Protein AF-A0A7S3M2Q2-F1 (afdb_monomer_lite)

Secondary structure (DSSP, 8-state):
-HHHHHHHHHHHHTT-S-HHHHHHHHHHHHHHHHHHHHHHIIIIIHHHHHHHTT-SSHHHHHHHHHHHHHHHHHH-HHHHHHHHHHHHHHHHT-SSHHHHHHHHHHHHHHHHH-

Organism: NCBI:txid89044

Structure (mmCIF, N/CA/C/O backbone):
data_AF-A0A7S3M2Q2-F1
#
_entry.id   AF-A0A7S3M2Q2-F1
#
loop_
_atom_site.group_PDB
_atom_site.id
_atom_site.type_symbol
_atom_site.label_atom_id
_atom_site.label_alt_id
_atom_site.label_comp_id
_atom_site.label_asym_id
_atom_site.label_entity_id
_atom_site.label_seq_id
_atom_site.pdbx_PDB_ins_code
_atom_site.Cartn_x
_atom_site.Cartn_y
_atom_site.Cartn_z
_atom_site.occupancy
_atom_site.B_iso_or_equiv
_atom_site.auth_seq_id
_atom_site.auth_comp_id
_atom_site.auth_asym_id
_atom_site.auth_atom_id
_atom_site.pdbx_PDB_model_num
ATOM 1 N N . MET A 1 1 ? -3.624 -9.648 25.372 1.00 56.69 1 MET A N 1
ATOM 2 C CA . MET A 1 1 ? -2.907 -10.948 25.300 1.00 56.69 1 MET A CA 1
ATOM 3 C C . MET A 1 1 ? -3.103 -11.680 23.974 1.00 56.69 1 MET A C 1
ATOM 5 O O . MET A 1 1 ? -2.097 -12.003 23.362 1.00 56.69 1 MET A O 1
ATOM 9 N N . THR A 1 2 ? -4.323 -11.952 23.494 1.00 78.00 2 THR A N 1
ATOM 10 C CA . THR A 1 2 ? -4.522 -12.663 22.207 1.00 78.00 2 THR A CA 1
ATOM 11 C C . THR A 1 2 ? -4.358 -11.762 20.980 1.00 78.00 2 THR A C 1
ATOM 13 O O . THR A 1 2 ? -3.696 -12.150 20.022 1.00 78.00 2 THR A O 1
ATOM 16 N N . VAL A 1 3 ? -4.895 -10.539 21.029 1.00 79.44 3 VAL A N 1
ATOM 17 C CA . VAL A 1 3 ? -4.802 -9.557 19.933 1.00 79.44 3 VAL A CA 1
ATOM 18 C C . VAL A 1 3 ? -3.359 -9.084 19.726 1.00 79.44 3 VAL A C 1
ATOM 20 O O . VAL A 1 3 ? -2.870 -9.098 18.603 1.00 79.44 3 VAL A O 1
ATOM 23 N N . ASP A 1 4 ? -2.633 -8.787 20.806 1.00 83.19 4 ASP A N 1
ATOM 24 C CA . ASP A 1 4 ? -1.215 -8.390 20.746 1.00 83.19 4 ASP A CA 1
ATOM 25 C C . ASP A 1 4 ? -0.336 -9.470 20.107 1.00 83.19 4 ASP A C 1
ATOM 27 O O . ASP A 1 4 ? 0.548 -9.183 19.303 1.00 83.19 4 ASP A O 1
ATOM 31 N N . HIS A 1 5 ? -0.597 -10.739 20.437 1.00 85.19 5 HIS A N 1
ATOM 32 C CA . HIS A 1 5 ? 0.123 -11.856 19.840 1.00 85.19 5 HIS A CA 1
ATOM 33 C C . HIS A 1 5 ? -0.178 -11.978 18.341 1.00 85.19 5 HIS A C 1
ATOM 35 O O . HIS A 1 5 ? 0.747 -12.135 17.547 1.00 85.19 5 HIS A O 1
ATOM 41 N N . LEU A 1 6 ? -1.446 -11.828 17.943 1.00 85.12 6 LEU A N 1
ATOM 42 C CA . LEU A 1 6 ? -1.849 -11.828 16.537 1.00 85.12 6 LEU A CA 1
ATOM 43 C C . LEU A 1 6 ? -1.173 -10.697 15.747 1.00 85.12 6 LEU A C 1
ATOM 45 O O . LEU A 1 6 ? -0.651 -10.941 14.661 1.00 85.12 6 LEU A O 1
ATOM 49 N N . ILE A 1 7 ? -1.131 -9.483 16.303 1.00 86.62 7 ILE A N 1
ATOM 50 C CA . ILE A 1 7 ? -0.465 -8.329 15.683 1.00 86.62 7 ILE A CA 1
ATOM 51 C C . ILE A 1 7 ? 1.021 -8.620 15.480 1.00 86.62 7 ILE A C 1
ATOM 53 O O . ILE A 1 7 ? 1.540 -8.402 14.389 1.00 86.62 7 ILE A O 1
ATOM 57 N N . ASN A 1 8 ? 1.702 -9.156 16.495 1.00 89.44 8 ASN A N 1
ATOM 58 C CA . ASN A 1 8 ? 3.122 -9.489 16.394 1.00 89.44 8 ASN A CA 1
ATOM 59 C C . ASN A 1 8 ? 3.398 -10.533 15.304 1.00 89.44 8 ASN A C 1
ATOM 61 O O . ASN A 1 8 ? 4.364 -10.391 14.556 1.00 89.44 8 ASN A O 1
ATOM 65 N N . VAL A 1 9 ? 2.536 -11.546 15.173 1.00 90.38 9 VAL A N 1
ATOM 66 C CA . VAL A 1 9 ? 2.631 -12.532 14.086 1.00 90.38 9 VAL A CA 1
ATOM 67 C C . VAL A 1 9 ? 2.434 -11.859 12.726 1.00 90.38 9 VAL A C 1
ATOM 69 O O . VAL A 1 9 ? 3.229 -12.086 11.818 1.00 90.38 9 VAL A O 1
ATOM 72 N N . PHE A 1 10 ? 1.440 -10.981 12.580 1.00 89.25 10 PHE A N 1
ATOM 73 C CA . PHE A 1 10 ? 1.237 -10.231 11.336 1.00 89.25 10 PHE A CA 1
ATOM 74 C C . PHE A 1 10 ? 2.442 -9.357 10.980 1.00 89.25 10 PHE A C 1
ATOM 76 O O . PHE A 1 10 ? 2.904 -9.391 9.844 1.00 89.25 10 PHE A O 1
ATOM 83 N N . LEU A 1 11 ? 2.989 -8.620 11.948 1.00 90.62 11 LEU A N 1
ATOM 84 C CA . LEU A 1 11 ? 4.165 -7.773 11.748 1.00 90.62 11 LEU A CA 1
ATOM 85 C C . LEU A 1 11 ? 5.398 -8.579 11.330 1.00 90.62 11 LEU A C 1
ATOM 87 O O . LEU A 1 11 ? 6.156 -8.124 10.474 1.00 90.62 11 LEU A O 1
ATOM 91 N N . LEU A 1 12 ? 5.584 -9.769 11.906 1.00 93.19 12 LEU A N 1
ATOM 92 C CA . LEU A 1 12 ? 6.648 -10.686 11.509 1.00 93.19 12 LEU A CA 1
ATOM 93 C C . LEU A 1 12 ? 6.470 -11.123 10.052 1.00 93.19 12 LEU A C 1
ATOM 95 O O . LEU A 1 12 ? 7.392 -10.992 9.252 1.00 93.19 12 LEU A O 1
ATOM 99 N N . LEU A 1 13 ? 5.272 -11.585 9.695 1.00 92.75 13 LEU A N 1
ATOM 100 C CA . LEU A 1 13 ? 4.987 -12.099 8.358 1.00 92.75 13 LEU A CA 1
ATOM 101 C C . LEU A 1 13 ? 5.016 -10.985 7.287 1.00 92.75 13 LEU A C 1
ATOM 103 O O . LEU A 1 13 ? 5.387 -11.234 6.142 1.00 92.75 13 LEU A O 1
ATOM 107 N N . MET A 1 14 ? 4.692 -9.733 7.637 1.00 91.69 14 MET A N 1
ATOM 108 C CA . MET A 1 14 ? 4.828 -8.578 6.731 1.00 91.69 14 MET A CA 1
ATOM 109 C C . MET A 1 14 ? 6.286 -8.303 6.347 1.00 91.69 14 MET A C 1
ATOM 111 O O . MET A 1 14 ? 6.538 -7.609 5.367 1.00 91.69 14 MET A O 1
ATOM 115 N N . ARG A 1 15 ? 7.244 -8.849 7.099 1.00 91.50 15 ARG A N 1
ATOM 116 C CA . ARG A 1 15 ? 8.683 -8.749 6.842 1.00 91.50 15 ARG A CA 1
ATOM 117 C C . ARG A 1 15 ? 9.289 -10.075 6.383 1.00 91.50 15 ARG A C 1
ATOM 119 O O . ARG A 1 15 ? 10.508 -10.173 6.316 1.00 91.50 15 ARG A O 1
ATOM 126 N N . ASP A 1 16 ? 8.460 -11.074 6.076 1.00 95.06 16 ASP A N 1
ATOM 127 C CA . ASP A 1 16 ? 8.921 -12.373 5.587 1.00 95.06 16 ASP A CA 1
ATOM 128 C C . ASP A 1 16 ? 9.720 -12.203 4.293 1.00 95.06 16 ASP A C 1
ATOM 130 O O . ASP A 1 16 ? 9.370 -11.377 3.447 1.00 95.06 16 ASP A O 1
ATOM 134 N N . ASP A 1 17 ? 10.779 -12.986 4.110 1.00 92.06 17 ASP A N 1
ATOM 135 C CA . ASP A 1 17 ? 11.620 -12.907 2.915 1.00 92.06 17 ASP A CA 1
ATOM 136 C C . ASP A 1 17 ? 10.864 -13.312 1.642 1.00 92.06 17 ASP A C 1
ATOM 138 O O . ASP A 1 17 ? 11.127 -12.770 0.558 1.00 92.06 17 ASP A O 1
ATOM 142 N N . THR A 1 18 ? 9.871 -14.192 1.786 1.00 94.12 18 THR A N 1
ATOM 143 C CA . THR A 1 18 ? 9.046 -14.750 0.716 1.00 94.12 18 THR A CA 1
ATOM 144 C C . THR A 1 18 ? 8.000 -13.727 0.258 1.00 94.12 18 THR A C 1
ATOM 146 O O . THR A 1 18 ? 7.074 -13.402 1.009 1.00 94.12 18 THR A O 1
ATOM 149 N N . PRO A 1 19 ? 8.085 -13.201 -0.980 1.00 91.56 19 PRO A N 1
ATOM 150 C CA . PRO A 1 19 ? 7.133 -12.206 -1.476 1.00 91.56 19 PRO A CA 1
ATOM 151 C C . PRO A 1 19 ? 5.678 -12.682 -1.439 1.00 91.56 19 PRO A C 1
ATOM 153 O O . PRO A 1 19 ? 4.779 -11.898 -1.158 1.00 91.56 19 PRO A O 1
ATOM 156 N N . GLU A 1 20 ? 5.434 -13.965 -1.688 1.00 93.12 20 GLU A N 1
ATOM 157 C CA . GLU A 1 20 ? 4.099 -14.562 -1.705 1.00 93.12 20 GLU A CA 1
ATOM 158 C C . GLU A 1 20 ? 3.431 -14.503 -0.325 1.00 93.12 20 GLU A C 1
ATOM 160 O O . GLU A 1 20 ? 2.226 -14.261 -0.240 1.00 93.12 20 GLU A O 1
ATOM 165 N N . VAL A 1 21 ? 4.213 -14.644 0.753 1.00 94.12 21 VAL A N 1
ATOM 166 C CA . VAL A 1 21 ? 3.728 -14.497 2.134 1.00 94.12 21 VAL A CA 1
ATOM 167 C C . VAL A 1 21 ? 3.309 -13.050 2.382 1.00 94.12 21 VAL A C 1
ATOM 169 O O . VAL A 1 21 ? 2.173 -12.802 2.789 1.00 94.12 21 VAL A O 1
ATOM 172 N N . ARG A 1 22 ? 4.173 -12.082 2.045 1.00 94.12 22 ARG A N 1
ATOM 173 C CA . ARG A 1 22 ? 3.860 -10.648 2.189 1.00 94.12 22 ARG A CA 1
ATOM 174 C C . ARG A 1 22 ? 2.625 -10.250 1.375 1.00 94.12 22 ARG A C 1
ATOM 176 O O . ARG A 1 22 ? 1.753 -9.543 1.875 1.00 94.12 22 ARG A O 1
ATOM 183 N N . LEU A 1 23 ? 2.512 -10.744 0.141 1.00 91.75 23 LEU A N 1
ATOM 184 C CA . LEU A 1 23 ? 1.377 -10.469 -0.741 1.00 91.75 23 LEU A CA 1
ATOM 185 C C . LEU A 1 23 ? 0.073 -11.036 -0.174 1.00 91.75 23 LEU A C 1
ATOM 187 O O . LEU A 1 23 ? -0.950 -10.346 -0.157 1.00 91.75 23 LEU A O 1
ATOM 191 N N . LYS A 1 24 ? 0.112 -12.272 0.341 1.00 91.19 24 LYS A N 1
ATOM 192 C CA . LYS A 1 24 ? -1.055 -12.890 0.968 1.00 91.19 24 LYS A CA 1
ATOM 193 C C . LYS A 1 24 ? -1.534 -12.071 2.165 1.00 91.19 24 LYS A C 1
ATOM 195 O O . LYS A 1 24 ? -2.737 -11.847 2.283 1.00 91.19 24 LYS A O 1
ATOM 200 N N . LEU A 1 25 ? -0.625 -11.554 2.986 1.00 90.81 25 LEU A N 1
ATOM 201 C CA . LEU A 1 25 ? -0.995 -10.725 4.135 1.00 90.81 25 LEU A CA 1
ATOM 202 C C . LEU A 1 25 ? -1.657 -9.412 3.748 1.00 90.81 25 LEU A C 1
ATOM 204 O O . LEU A 1 25 ? -2.653 -9.043 4.367 1.00 90.81 25 LEU A O 1
ATOM 208 N N . ILE A 1 26 ? -1.137 -8.722 2.728 1.00 88.75 26 ILE A N 1
ATOM 209 C CA . ILE A 1 26 ? -1.735 -7.468 2.249 1.00 88.75 26 ILE A CA 1
ATOM 210 C C . ILE A 1 26 ? -3.180 -7.719 1.813 1.00 88.75 26 ILE A C 1
ATOM 212 O O . ILE A 1 26 ? -4.070 -6.960 2.186 1.00 88.75 26 ILE A O 1
ATOM 216 N N . SER A 1 27 ? -3.438 -8.829 1.111 1.00 84.94 27 SER A N 1
ATOM 217 C CA . SER A 1 27 ? -4.803 -9.189 0.702 1.00 84.94 27 SER A CA 1
ATOM 218 C C . SER A 1 27 ? -5.746 -9.464 1.884 1.00 84.94 27 SER A C 1
ATOM 220 O O . SER A 1 27 ? -6.942 -9.224 1.774 1.00 84.94 27 SER A O 1
ATOM 222 N N . THR A 1 28 ? -5.217 -9.912 3.028 1.00 85.75 28 THR A N 1
ATOM 223 C CA . THR A 1 28 ? -5.990 -10.178 4.258 1.00 85.75 28 THR A CA 1
ATOM 224 C C . THR A 1 28 ? -6.051 -8.985 5.217 1.00 85.75 28 THR A C 1
ATOM 226 O O . THR A 1 28 ? -6.735 -9.036 6.237 1.00 85.75 28 THR A O 1
ATOM 229 N N . LEU A 1 29 ? -5.344 -7.892 4.917 1.00 82.38 29 LEU A N 1
ATOM 230 C CA . LEU A 1 29 ? -5.212 -6.748 5.816 1.00 82.38 29 LEU A CA 1
ATOM 231 C C . LEU A 1 29 ? -6.565 -6.072 6.082 1.00 82.38 29 LEU A C 1
ATOM 233 O O . LEU A 1 29 ? -6.824 -5.641 7.203 1.00 82.38 29 LEU A O 1
ATOM 237 N N . GLY A 1 30 ? -7.449 -6.022 5.081 1.00 78.19 30 GLY A N 1
ATOM 238 C CA . GLY A 1 30 ? -8.796 -5.468 5.238 1.00 78.19 30 GLY A CA 1
ATOM 239 C C . GLY A 1 30 ? -9.644 -6.236 6.259 1.00 78.19 30 GLY A C 1
ATOM 240 O O . GLY A 1 30 ? -10.352 -5.618 7.051 1.00 78.19 30 GLY A O 1
ATOM 241 N N . GLU A 1 31 ? -9.513 -7.565 6.302 1.00 82.00 31 GLU A N 1
ATOM 242 C CA . GLU A 1 31 ? -10.189 -8.414 7.290 1.00 82.00 31 GLU A CA 1
ATOM 243 C C . GLU A 1 31 ? -9.606 -8.184 8.688 1.00 82.00 31 GLU A C 1
ATOM 245 O O . GLU A 1 31 ? -10.352 -7.961 9.639 1.00 82.00 31 GLU A O 1
ATOM 250 N N . LEU A 1 32 ? -8.275 -8.139 8.814 1.00 80.62 32 LEU A N 1
ATOM 251 C CA . LEU A 1 32 ? -7.617 -7.867 10.095 1.00 80.62 32 LEU A CA 1
ATOM 252 C C . LEU A 1 32 ? -8.006 -6.492 10.657 1.00 80.62 32 LEU A C 1
ATOM 254 O O . LEU A 1 32 ? -8.270 -6.372 11.852 1.00 80.62 32 LEU A O 1
ATOM 258 N N . SER A 1 33 ? -8.078 -5.475 9.792 1.00 78.81 33 SER A N 1
ATOM 259 C CA . SER A 1 33 ? -8.439 -4.094 10.148 1.00 78.81 33 SER A CA 1
ATOM 260 C C . SER A 1 33 ? -9.792 -4.015 10.859 1.00 78.81 33 SER A C 1
ATOM 262 O O . SER A 1 33 ? -9.947 -3.247 11.806 1.00 78.81 33 SER A O 1
ATOM 264 N N . SER A 1 34 ? -10.744 -4.863 10.454 1.00 79.19 34 SER A N 1
ATOM 265 C CA . SER A 1 34 ? -12.071 -4.953 11.075 1.00 79.19 34 SER A CA 1
ATOM 266 C C . SER A 1 34 ? -12.056 -5.561 12.485 1.00 79.19 34 SER A C 1
ATOM 268 O O . SER A 1 34 ? -12.943 -5.278 13.285 1.00 79.19 34 SER A O 1
ATOM 270 N N . VAL A 1 35 ? -11.040 -6.370 12.808 1.00 82.06 35 VAL A N 1
ATOM 271 C CA . VAL A 1 35 ? -10.927 -7.098 14.082 1.00 82.06 35 VAL A CA 1
ATOM 272 C C . VAL A 1 35 ? -10.116 -6.317 15.117 1.00 82.06 35 VAL A C 1
ATOM 274 O O . VAL A 1 35 ? -10.455 -6.333 16.298 1.00 82.06 35 VAL A O 1
ATOM 277 N N . VAL A 1 36 ? -9.033 -5.650 14.700 1.00 79.81 36 VAL A N 1
ATOM 278 C CA . VAL A 1 36 ? -8.086 -4.997 15.627 1.00 79.81 36 VAL A CA 1
ATOM 279 C C . VAL A 1 36 ? -8.454 -3.557 15.989 1.00 79.81 36 VAL A C 1
ATOM 281 O O . VAL A 1 36 ? -7.949 -3.031 16.979 1.00 79.81 36 VAL A O 1
ATOM 284 N N . GLY A 1 37 ? -9.341 -2.928 15.214 1.00 78.81 37 GLY A N 1
ATOM 285 C CA . GLY A 1 37 ? -9.741 -1.536 15.407 1.00 78.81 37 GLY A CA 1
ATOM 286 C C . GLY A 1 37 ? -8.716 -0.516 14.892 1.00 78.81 37 GLY A C 1
ATOM 287 O O . GLY A 1 37 ? -7.561 -0.828 14.589 1.00 78.81 37 GLY A O 1
ATOM 288 N N . ILE A 1 38 ? -9.162 0.737 14.784 1.00 78.38 38 ILE A N 1
ATOM 289 C CA . ILE A 1 38 ? -8.421 1.832 14.138 1.00 78.38 38 ILE A CA 1
ATOM 290 C C . ILE A 1 38 ? -7.133 2.226 14.878 1.00 78.38 38 ILE A C 1
ATOM 292 O O . ILE A 1 38 ? -6.129 2.538 14.234 1.00 78.38 38 ILE A O 1
ATOM 296 N N . ASP A 1 39 ? -7.131 2.176 16.214 1.00 79.88 39 ASP A N 1
ATOM 297 C CA . ASP A 1 39 ? -5.990 2.603 17.034 1.00 79.88 39 ASP A CA 1
ATOM 298 C C . ASP A 1 39 ? -4.779 1.693 16.820 1.00 79.88 39 ASP A C 1
ATOM 300 O O . ASP A 1 39 ? -3.678 2.158 16.519 1.00 79.88 39 ASP A O 1
ATOM 304 N N . VAL A 1 40 ? -5.000 0.379 16.891 1.00 80.88 40 VAL A N 1
ATOM 305 C CA . VAL A 1 40 ? -3.967 -0.633 16.645 1.00 80.88 40 VAL A CA 1
ATOM 306 C C . VAL A 1 40 ? -3.473 -0.567 15.205 1.00 80.88 40 VAL A C 1
ATOM 308 O O . VAL A 1 40 ? -2.268 -0.632 14.952 1.00 80.88 40 VAL A O 1
ATOM 311 N N . LEU A 1 41 ? -4.393 -0.432 14.248 1.00 81.25 41 LEU A N 1
ATOM 312 C CA . LEU A 1 41 ? -4.036 -0.329 12.841 1.00 81.25 41 LEU A CA 1
ATOM 313 C C . LEU A 1 41 ? -3.109 0.868 12.595 1.00 81.25 41 LEU A C 1
ATOM 315 O O . LEU A 1 41 ? -2.055 0.712 11.978 1.00 81.25 41 LEU A O 1
ATOM 319 N N . SER A 1 42 ? -3.470 2.032 13.134 1.00 80.25 42 SER A N 1
ATOM 320 C CA . SER A 1 42 ? -2.712 3.274 12.976 1.00 80.25 42 SER A CA 1
ATOM 321 C C . SER A 1 42 ? -1.345 3.219 13.658 1.00 80.25 42 SER A C 1
ATOM 323 O O . SER A 1 42 ? -0.354 3.665 13.083 1.00 80.25 42 SER A O 1
ATOM 325 N N . GLN A 1 43 ? -1.272 2.669 14.875 1.00 84.12 43 GLN A N 1
ATOM 326 C CA . GLN A 1 43 ? -0.048 2.685 15.683 1.00 84.12 43 GLN A CA 1
ATOM 327 C C . GLN A 1 43 ? 0.926 1.556 15.332 1.00 84.12 43 GLN A C 1
ATOM 329 O O . GLN A 1 43 ? 2.137 1.768 15.342 1.00 84.12 43 GLN A O 1
ATOM 334 N N . SER A 1 44 ? 0.422 0.354 15.043 1.00 85.56 44 SER A N 1
ATOM 335 C CA . SER A 1 44 ? 1.257 -0.843 14.893 1.00 85.56 44 SER A CA 1
ATOM 336 C C . SER A 1 44 ? 1.428 -1.272 13.440 1.00 85.56 44 SER A C 1
ATOM 338 O O . SER A 1 44 ? 2.546 -1.567 13.020 1.00 85.56 44 SER A O 1
ATOM 340 N N . LEU A 1 45 ? 0.345 -1.313 12.660 1.00 86.50 45 LEU A N 1
ATOM 341 C CA . LEU A 1 45 ? 0.374 -1.892 11.311 1.00 86.50 45 LEU A CA 1
ATOM 342 C C . LEU A 1 45 ? 0.775 -0.874 10.242 1.00 86.50 45 LEU A C 1
ATOM 344 O O . LEU A 1 45 ? 1.494 -1.220 9.303 1.00 86.50 45 LEU A O 1
ATOM 348 N N . LEU A 1 46 ? 0.356 0.384 10.392 1.00 88.50 46 LEU A N 1
ATOM 349 C CA . LEU A 1 46 ? 0.574 1.434 9.399 1.00 88.50 46 LEU A CA 1
ATOM 350 C C . LEU A 1 46 ? 2.047 1.663 9.023 1.00 88.50 46 LEU A C 1
ATOM 352 O O . LEU A 1 46 ? 2.315 1.784 7.826 1.00 88.50 46 LEU A O 1
ATOM 356 N N . PRO A 1 47 ? 3.020 1.663 9.958 1.00 90.44 47 PRO A N 1
ATOM 357 C CA . PRO A 1 47 ? 4.436 1.747 9.598 1.00 90.44 47 PRO A CA 1
ATOM 358 C C . PRO A 1 47 ? 4.866 0.621 8.649 1.00 90.44 47 PRO A C 1
ATOM 360 O O . PRO A 1 47 ? 5.461 0.882 7.607 1.00 90.44 47 PRO A O 1
ATOM 363 N N . SER A 1 48 ? 4.466 -0.618 8.942 1.00 90.81 48 SER A N 1
ATOM 364 C CA . SER A 1 48 ? 4.788 -1.779 8.106 1.00 90.81 48 SER A CA 1
ATOM 365 C C . SER A 1 48 ? 4.089 -1.725 6.741 1.00 90.81 48 SER A C 1
ATOM 367 O O . SER A 1 48 ? 4.666 -2.137 5.739 1.00 90.81 48 SER A O 1
ATOM 369 N N . ILE A 1 49 ? 2.870 -1.178 6.661 1.00 90.81 49 ILE A N 1
ATOM 370 C CA . ILE A 1 49 ? 2.177 -0.948 5.379 1.00 90.81 49 ILE A CA 1
ATOM 371 C C . ILE A 1 49 ? 2.942 0.076 4.529 1.00 90.81 49 ILE A C 1
ATOM 373 O O . ILE A 1 49 ? 3.109 -0.125 3.325 1.00 90.81 49 ILE A O 1
ATOM 377 N N . LYS A 1 50 ? 3.438 1.161 5.141 1.00 92.12 50 LYS A N 1
ATOM 378 C CA . LYS A 1 50 ? 4.251 2.170 4.441 1.00 92.12 50 LYS A CA 1
ATOM 379 C C . LYS A 1 50 ? 5.542 1.569 3.889 1.00 92.12 50 LYS A C 1
ATOM 381 O O . LYS A 1 50 ? 5.927 1.905 2.768 1.00 92.12 50 LYS A O 1
ATOM 386 N N . ASP A 1 51 ? 6.174 0.671 4.641 1.00 92.94 51 ASP A N 1
ATOM 387 C CA . ASP A 1 51 ? 7.374 -0.045 4.199 1.00 92.94 51 ASP A CA 1
ATOM 388 C C . ASP A 1 51 ? 7.068 -0.968 3.009 1.00 92.94 51 ASP A C 1
ATOM 390 O O . ASP A 1 51 ? 7.775 -0.928 2.000 1.00 92.94 51 ASP A O 1
ATOM 394 N N . LEU A 1 52 ? 5.961 -1.718 3.059 1.00 93.81 52 LEU A N 1
ATOM 395 C CA . LEU A 1 52 ? 5.500 -2.548 1.936 1.00 93.81 52 LEU A CA 1
ATOM 396 C C . LEU A 1 52 ? 5.161 -1.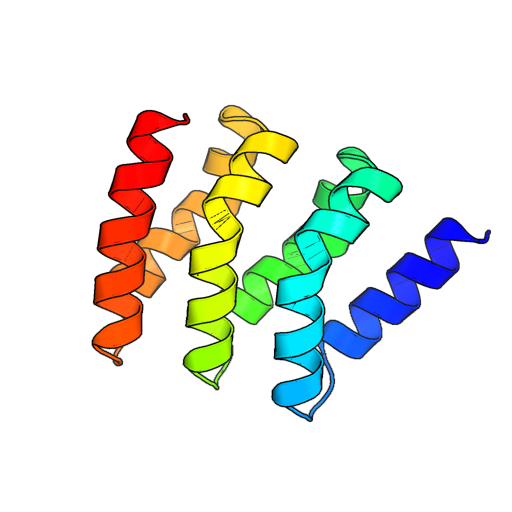716 0.690 1.00 93.81 52 LEU A C 1
ATOM 398 O O . LEU A 1 52 ? 5.401 -2.150 -0.437 1.00 93.81 52 LEU A O 1
ATOM 402 N N . GLY A 1 53 ? 4.670 -0.489 0.872 1.00 93.94 53 GLY A N 1
ATOM 403 C CA . GLY A 1 53 ? 4.456 0.465 -0.219 1.00 93.94 53 GLY A CA 1
ATOM 404 C C . GLY A 1 53 ? 5.738 0.828 -0.979 1.00 93.94 53 GLY A C 1
ATOM 405 O O . GLY A 1 53 ? 5.660 1.308 -2.109 1.00 93.94 53 GLY A O 1
ATOM 406 N N . LYS A 1 54 ? 6.914 0.569 -0.397 1.00 94.69 54 LYS A N 1
ATOM 407 C CA . LYS A 1 54 ? 8.242 0.808 -0.980 1.00 94.69 54 LYS A CA 1
ATOM 408 C C . LYS A 1 54 ? 9.019 -0.494 -1.224 1.00 94.69 54 LYS A C 1
ATOM 410 O O . LYS A 1 54 ? 10.220 -0.447 -1.477 1.00 94.69 54 LYS A O 1
ATOM 415 N N . ASP A 1 55 ? 8.353 -1.650 -1.160 1.00 95.81 55 ASP A N 1
ATOM 416 C CA . ASP A 1 55 ? 8.988 -2.965 -1.295 1.00 95.81 55 ASP A CA 1
ATOM 417 C C . ASP A 1 55 ? 9.731 -3.104 -2.634 1.00 95.81 55 ASP A C 1
ATOM 419 O O . ASP A 1 55 ? 9.291 -2.607 -3.677 1.00 95.81 55 ASP A O 1
ATOM 423 N N . ARG A 1 56 ? 10.853 -3.831 -2.616 1.00 93.88 56 ARG A N 1
ATOM 424 C CA . ARG A 1 56 ? 11.654 -4.153 -3.808 1.00 93.88 56 ARG A CA 1
ATOM 425 C C . ARG A 1 56 ? 10.825 -4.820 -4.910 1.00 93.88 56 ARG A C 1
ATOM 427 O O . ARG A 1 56 ? 11.040 -4.556 -6.092 1.00 93.88 56 ARG A O 1
ATOM 434 N N . GLN A 1 57 ? 9.856 -5.651 -4.534 1.00 95.88 57 GLN A N 1
ATOM 435 C CA . GLN A 1 57 ? 9.002 -6.373 -5.458 1.00 95.88 57 GLN A CA 1
ATOM 436 C C . GLN A 1 57 ? 7.791 -5.524 -5.846 1.00 95.88 57 GLN A C 1
ATOM 438 O O . GLN A 1 57 ? 6.900 -5.262 -5.043 1.00 95.88 57 GLN A O 1
ATOM 443 N N . TRP A 1 58 ? 7.711 -5.147 -7.121 1.00 96.12 58 TRP A N 1
ATOM 444 C CA . TRP A 1 58 ? 6.678 -4.227 -7.612 1.00 96.12 58 TRP A CA 1
ATOM 445 C C . TRP A 1 58 ? 5.243 -4.729 -7.400 1.00 96.12 58 TRP A C 1
ATOM 447 O O . TRP A 1 58 ? 4.344 -3.926 -7.181 1.00 96.12 58 TRP A O 1
ATOM 457 N N . ARG A 1 59 ? 5.026 -6.052 -7.403 1.00 96.06 59 ARG A N 1
ATOM 458 C CA . ARG A 1 59 ? 3.710 -6.652 -7.123 1.00 96.06 59 ARG A CA 1
ATOM 459 C C . ARG A 1 59 ? 3.233 -6.399 -5.693 1.00 96.06 59 ARG A C 1
ATOM 461 O O . ARG A 1 59 ? 2.036 -6.288 -5.472 1.00 96.06 59 ARG A O 1
ATOM 468 N N . ILE A 1 60 ? 4.158 -6.281 -4.741 1.00 95.94 60 ILE A N 1
ATOM 469 C CA . ILE A 1 60 ? 3.840 -5.920 -3.356 1.00 95.94 60 ILE A CA 1
ATOM 470 C C . ILE A 1 60 ? 3.392 -4.462 -3.302 1.00 95.94 60 ILE A C 1
ATOM 472 O O . ILE A 1 60 ? 2.331 -4.175 -2.757 1.00 95.94 60 ILE A O 1
ATOM 476 N N . ARG A 1 61 ? 4.135 -3.557 -3.956 1.00 96.62 61 ARG A N 1
ATOM 477 C CA . ARG A 1 61 ? 3.747 -2.141 -4.060 1.00 96.62 61 ARG A CA 1
ATOM 478 C C . ARG A 1 61 ? 2.374 -1.979 -4.710 1.00 96.62 61 ARG A C 1
ATOM 480 O O . ARG A 1 61 ? 1.548 -1.228 -4.204 1.00 96.62 61 ARG A O 1
ATOM 487 N N . LEU A 1 62 ? 2.108 -2.733 -5.779 1.00 95.94 62 LEU A N 1
ATOM 488 C CA . LEU A 1 62 ? 0.805 -2.766 -6.441 1.00 95.94 62 LEU A CA 1
ATOM 489 C C . LEU A 1 62 ? -0.316 -3.186 -5.476 1.00 95.94 62 LEU A C 1
ATOM 491 O O . LEU A 1 62 ? -1.311 -2.478 -5.361 1.00 95.94 62 LEU A O 1
ATOM 495 N N . ALA A 1 63 ? -0.134 -4.289 -4.745 1.00 94.69 63 ALA A N 1
ATOM 496 C CA . ALA A 1 63 ? -1.128 -4.769 -3.786 1.00 94.69 63 ALA A CA 1
ATOM 497 C C . ALA A 1 63 ? -1.403 -3.744 -2.671 1.00 94.69 63 ALA A C 1
ATOM 499 O O . ALA A 1 63 ? -2.544 -3.566 -2.246 1.00 94.69 63 ALA A O 1
ATOM 500 N N . VAL A 1 64 ? -0.368 -3.031 -2.213 1.00 94.44 64 VAL A N 1
ATOM 501 C CA . VAL A 1 64 ? -0.521 -1.950 -1.228 1.00 94.44 64 VAL A CA 1
ATOM 502 C C . VAL A 1 64 ? -1.343 -0.794 -1.799 1.00 94.44 64 VAL A C 1
ATOM 504 O O . VAL A 1 64 ? -2.258 -0.326 -1.125 1.00 94.44 64 VAL A O 1
ATOM 507 N N . ILE A 1 65 ? -1.078 -0.369 -3.041 1.00 94.75 65 ILE A N 1
ATOM 508 C CA . ILE A 1 65 ? -1.873 0.664 -3.727 1.00 94.75 65 ILE A CA 1
ATOM 509 C C . ILE A 1 65 ? -3.344 0.248 -3.783 1.00 94.75 65 ILE A C 1
ATOM 511 O O . ILE A 1 65 ? -4.222 1.019 -3.407 1.00 94.75 65 ILE A O 1
ATOM 515 N N . GLU A 1 66 ? -3.631 -0.981 -4.204 1.00 92.25 66 GLU A N 1
ATOM 516 C CA . GLU A 1 66 ? -5.001 -1.494 -4.315 1.00 92.25 66 GLU A CA 1
ATOM 517 C C . GLU A 1 66 ? -5.741 -1.537 -2.970 1.00 92.25 66 GLU A C 1
ATOM 519 O O . GLU A 1 66 ? -6.959 -1.370 -2.940 1.00 92.25 66 GLU A O 1
ATOM 524 N N . CYS A 1 67 ? -5.012 -1.676 -1.860 1.00 90.38 67 CYS A N 1
ATOM 525 C CA . CYS A 1 67 ? -5.561 -1.665 -0.505 1.00 90.38 67 CYS A CA 1
ATOM 526 C C . CYS A 1 67 ? -5.871 -0.247 0.028 1.00 90.38 67 CYS A C 1
ATOM 528 O O . CYS A 1 67 ? -6.638 -0.100 0.981 1.00 90.38 67 CYS A O 1
ATOM 530 N N . MET A 1 68 ? -5.329 0.814 -0.583 1.00 90.56 68 MET A N 1
ATOM 531 C CA . MET A 1 68 ? -5.469 2.193 -0.083 1.00 90.56 68 MET A CA 1
ATOM 532 C C . MET A 1 68 ? -6.913 2.667 0.146 1.00 90.56 68 MET A C 1
ATOM 534 O O . MET A 1 68 ? -7.146 3.272 1.190 1.00 90.56 68 MET A O 1
ATOM 538 N N . PRO A 1 69 ? -7.902 2.396 -0.731 1.00 89.25 69 PRO A N 1
ATOM 539 C CA . PRO A 1 69 ? -9.279 2.838 -0.505 1.00 89.25 69 PRO A CA 1
ATOM 540 C C . PRO A 1 69 ? -9.896 2.224 0.753 1.00 89.25 69 PRO A C 1
ATOM 542 O O . PRO A 1 69 ? -10.611 2.898 1.486 1.00 89.25 69 PRO A O 1
ATOM 545 N N . VAL A 1 70 ? -9.568 0.963 1.040 1.00 86.06 70 VAL A N 1
ATOM 546 C CA . VAL A 1 70 ? -10.018 0.278 2.257 1.00 86.06 70 VAL A CA 1
ATOM 547 C C . VAL A 1 70 ? -9.378 0.926 3.484 1.00 86.06 70 VAL A C 1
ATOM 549 O O . VAL A 1 70 ? -10.063 1.233 4.455 1.00 86.06 70 VAL A O 1
ATOM 552 N N . LEU A 1 71 ? -8.075 1.210 3.429 1.00 86.62 71 LEU A N 1
ATOM 553 C CA . LEU A 1 71 ? -7.380 1.903 4.517 1.00 86.62 71 LEU A CA 1
ATOM 554 C C . LEU A 1 71 ? -7.909 3.322 4.748 1.00 86.62 71 LEU A C 1
ATOM 556 O O . LEU A 1 71 ? -8.014 3.737 5.898 1.00 86.62 71 LEU A O 1
ATOM 560 N N . ALA A 1 72 ? -8.273 4.047 3.688 1.00 88.06 72 ALA A N 1
ATOM 561 C CA . ALA A 1 72 ? -8.881 5.371 3.783 1.00 88.06 72 ALA A CA 1
ATOM 562 C C . ALA A 1 72 ? -10.222 5.333 4.524 1.00 88.06 72 ALA A C 1
ATOM 564 O O . ALA A 1 72 ? -10.447 6.149 5.414 1.00 88.06 72 ALA A O 1
ATOM 565 N N . GLN A 1 73 ? -11.068 4.341 4.226 1.00 85.00 73 GLN A N 1
ATOM 566 C CA . GLN A 1 73 ? -12.342 4.142 4.925 1.00 85.00 73 GLN A CA 1
ATOM 567 C C . GLN A 1 73 ? -12.150 3.864 6.420 1.00 85.00 73 GLN A C 1
ATOM 569 O O . GLN A 1 73 ? -12.910 4.376 7.237 1.00 85.00 73 GLN A O 1
ATOM 574 N N . TYR A 1 74 ? -11.132 3.080 6.790 1.00 82.38 74 TYR A N 1
ATOM 575 C CA . TYR A 1 74 ? -10.865 2.767 8.195 1.00 82.38 74 TYR A CA 1
ATOM 576 C C . TYR A 1 74 ? -10.200 3.912 8.958 1.00 82.38 74 TYR A C 1
ATOM 578 O O . TYR A 1 74 ? -10.549 4.135 10.109 1.00 82.38 74 TYR A O 1
ATOM 586 N N . LEU A 1 75 ? -9.239 4.615 8.351 1.00 84.81 75 LEU A N 1
ATOM 587 C CA . LEU A 1 75 ? -8.478 5.687 9.003 1.00 84.81 75 LEU A CA 1
ATOM 588 C C . LEU A 1 75 ? -9.237 7.020 9.051 1.00 84.81 75 LEU A C 1
ATOM 590 O O . LEU A 1 75 ? -8.989 7.839 9.936 1.00 84.81 75 LEU A O 1
ATOM 594 N N . GLY A 1 76 ? -10.134 7.251 8.092 1.00 84.75 76 GLY A N 1
ATOM 595 C CA . GLY A 1 76 ? -10.741 8.553 7.846 1.00 84.75 76 GLY A CA 1
ATOM 596 C C . GLY A 1 76 ? -9.787 9.529 7.148 1.00 84.75 76 GLY A C 1
ATOM 597 O O . GLY A 1 76 ? -8.562 9.384 7.177 1.00 84.75 76 GLY A O 1
ATOM 598 N N . GLU A 1 77 ? -10.362 10.557 6.525 1.00 85.31 77 GLU A N 1
ATOM 599 C CA . GLU A 1 77 ? -9.668 11.486 5.623 1.00 85.31 77 GLU A CA 1
ATOM 600 C C . GLU A 1 77 ? -8.429 12.145 6.241 1.00 85.31 77 GLU A C 1
ATOM 602 O O . GLU A 1 77 ? -7.343 12.117 5.654 1.00 85.31 77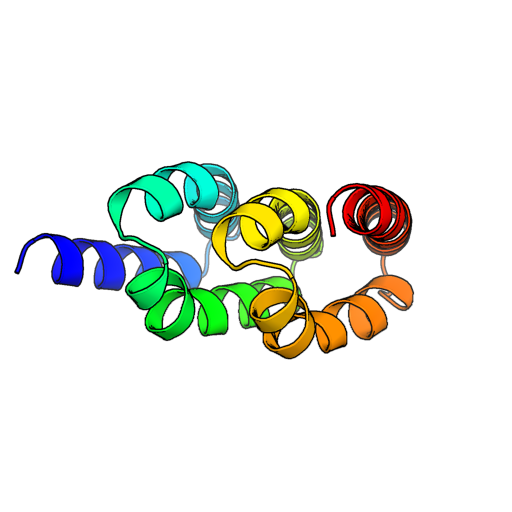 GLU A O 1
ATOM 607 N N . VAL A 1 78 ? -8.568 12.708 7.444 1.00 85.19 78 VAL A N 1
ATOM 608 C CA . VAL A 1 78 ? -7.503 13.488 8.090 1.00 85.19 78 VAL A CA 1
ATOM 609 C C . VAL A 1 78 ? -6.292 12.611 8.412 1.00 85.19 78 VAL A C 1
ATOM 611 O O . VAL A 1 78 ? -5.158 12.974 8.089 1.00 85.19 78 VAL A O 1
ATOM 614 N N . ALA A 1 79 ? -6.515 11.447 9.030 1.00 84.12 79 ALA A N 1
ATOM 615 C CA . ALA A 1 79 ? -5.434 10.537 9.397 1.00 84.12 79 ALA A CA 1
ATOM 616 C C . ALA A 1 79 ? -4.815 9.889 8.153 1.00 84.12 79 ALA A C 1
ATOM 618 O O . ALA A 1 79 ? -3.592 9.859 8.024 1.00 84.12 79 ALA A O 1
ATOM 619 N N . PHE A 1 80 ? -5.638 9.445 7.200 1.00 87.69 80 PHE A N 1
ATOM 620 C CA . PHE A 1 80 ? -5.161 8.865 5.948 1.00 87.69 80 PHE A CA 1
ATOM 621 C C . PHE A 1 80 ? -4.260 9.837 5.179 1.00 87.69 80 PHE A C 1
ATOM 623 O O . PHE A 1 80 ? -3.126 9.500 4.830 1.00 87.69 80 PHE A O 1
ATOM 630 N N . THR A 1 81 ? -4.729 11.068 4.969 1.00 85.44 81 THR A N 1
ATOM 631 C CA . THR A 1 81 ? -3.992 12.089 4.216 1.00 85.44 81 TH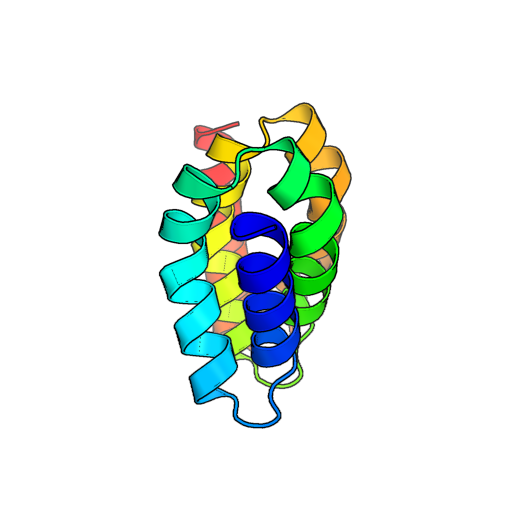R A CA 1
ATOM 632 C C . THR A 1 81 ? -2.686 12.446 4.913 1.00 85.44 81 THR A C 1
ATOM 634 O O . THR A 1 81 ? -1.636 12.497 4.271 1.00 85.44 81 THR A O 1
ATOM 637 N N . LYS A 1 82 ? -2.703 12.627 6.237 1.00 86.38 82 LYS A N 1
ATOM 638 C CA . LYS A 1 82 ? -1.490 12.908 7.014 1.00 86.38 82 LYS A CA 1
ATOM 639 C C . LYS A 1 82 ? -0.461 11.783 6.895 1.00 86.38 82 LYS A C 1
ATOM 641 O O . LYS A 1 82 ? 0.729 12.045 6.732 1.00 86.38 82 LYS A O 1
ATOM 646 N N . GLU A 1 83 ? -0.906 10.535 6.981 1.00 83.44 83 GLU A N 1
ATOM 647 C CA . GLU A 1 83 ? 0.000 9.402 7.123 1.00 83.44 83 GLU A CA 1
ATOM 648 C C . GLU A 1 83 ? 0.495 8.844 5.781 1.00 83.44 83 GLU A C 1
ATOM 650 O O . GLU A 1 83 ? 1.643 8.393 5.702 1.00 83.44 83 GLU A O 1
ATOM 655 N N . LEU A 1 84 ? -0.328 8.872 4.729 1.00 84.06 84 LEU A N 1
ATOM 656 C CA . LEU A 1 84 ? -0.092 8.125 3.486 1.00 84.06 84 LEU A CA 1
ATOM 657 C C . LEU A 1 84 ? 0.061 9.001 2.234 1.00 84.06 84 LEU A C 1
ATOM 659 O O . LEU A 1 84 ? 0.540 8.497 1.219 1.00 84.06 84 LEU A O 1
ATOM 663 N N . SER A 1 85 ? -0.227 10.308 2.302 1.00 82.19 85 SER A N 1
ATOM 664 C CA . SER A 1 85 ? -0.100 11.232 1.153 1.00 82.19 85 SER A CA 1
ATOM 665 C C . SER A 1 85 ? 1.264 11.167 0.453 1.00 82.19 85 SER A C 1
ATOM 667 O O . SER A 1 85 ? 1.350 11.175 -0.775 1.00 82.19 85 SER A O 1
ATOM 669 N N . HIS A 1 86 ? 2.341 11.040 1.230 1.00 85.94 86 HIS A N 1
ATOM 670 C CA . HIS A 1 86 ? 3.708 10.981 0.716 1.00 85.94 86 HIS A CA 1
ATOM 671 C C . HIS A 1 86 ? 3.985 9.763 -0.188 1.00 85.94 86 HIS A C 1
ATOM 673 O O . HIS A 1 86 ? 4.874 9.827 -1.037 1.00 85.94 86 HIS A O 1
ATOM 679 N N . LEU A 1 87 ? 3.243 8.658 -0.034 1.00 91.38 87 LEU A N 1
ATOM 680 C CA . LEU A 1 87 ? 3.426 7.458 -0.857 1.00 91.38 87 LEU A CA 1
ATOM 681 C C . LEU A 1 87 ? 2.914 7.653 -2.286 1.00 91.38 87 LEU A C 1
ATOM 683 O O . LEU A 1 87 ? 3.527 7.130 -3.214 1.00 91.38 87 LEU A O 1
ATOM 687 N N . PHE A 1 88 ? 1.860 8.449 -2.495 1.00 89.81 88 PHE A N 1
ATOM 688 C CA . PHE A 1 88 ? 1.330 8.689 -3.842 1.00 89.81 88 PHE A CA 1
ATOM 689 C C . PHE A 1 88 ? 2.365 9.344 -4.751 1.00 89.81 88 PHE A C 1
ATOM 691 O O . PHE A 1 88 ? 2.523 8.927 -5.895 1.00 89.81 88 PHE A O 1
ATOM 698 N N . GLY A 1 89 ? 3.126 10.310 -4.226 1.00 90.62 89 GLY A N 1
ATOM 699 C CA . GLY A 1 89 ? 4.218 10.934 -4.972 1.00 90.62 89 GLY A CA 1
ATOM 700 C C . GLY A 1 89 ? 5.269 9.916 -5.420 1.00 90.62 89 GLY A C 1
ATOM 701 O O . GLY A 1 89 ? 5.720 9.972 -6.559 1.00 90.62 89 GLY A O 1
ATOM 702 N N . VAL A 1 90 ? 5.602 8.949 -4.558 1.00 94.06 90 VAL A N 1
ATOM 703 C CA . VAL A 1 90 ? 6.546 7.860 -4.865 1.00 94.06 90 VAL A CA 1
ATOM 704 C C . VAL A 1 90 ? 5.986 6.930 -5.943 1.00 94.06 90 VAL A C 1
ATOM 706 O O . VAL A 1 90 ? 6.698 6.581 -6.881 1.00 94.06 90 VAL A O 1
ATOM 709 N N . TRP A 1 91 ? 4.715 6.540 -5.844 1.00 96.50 91 TRP A N 1
ATOM 710 C CA . TRP A 1 91 ? 4.111 5.587 -6.778 1.00 96.50 91 TRP A CA 1
ATOM 711 C C . TRP A 1 91 ? 3.842 6.167 -8.164 1.00 96.50 91 TRP A C 1
ATOM 713 O O . TRP A 1 91 ? 3.985 5.462 -9.161 1.00 96.50 91 TRP A O 1
ATOM 723 N N . LEU A 1 92 ? 3.497 7.452 -8.254 1.00 95.75 92 LEU A N 1
ATOM 724 C CA . LEU A 1 92 ? 3.264 8.120 -9.537 1.00 95.75 92 LEU A CA 1
ATOM 725 C C . LEU A 1 92 ? 4.538 8.223 -10.389 1.00 95.75 92 LEU A C 1
ATOM 727 O O . LEU A 1 92 ? 4.448 8.311 -11.613 1.00 95.75 92 LEU A O 1
ATOM 731 N N . VAL A 1 93 ? 5.718 8.157 -9.765 1.00 96.38 93 VAL A N 1
ATOM 732 C CA . VAL A 1 93 ? 7.026 8.154 -10.444 1.00 96.38 93 VAL A CA 1
ATOM 733 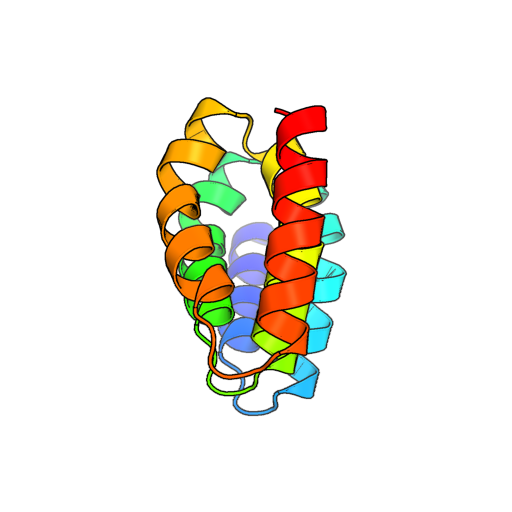C C . VAL A 1 93 ? 7.733 6.797 -10.373 1.00 96.38 93 VAL A C 1
ATOM 735 O O . VAL A 1 93 ? 8.925 6.707 -10.663 1.00 96.38 93 VAL A O 1
ATOM 738 N N . ASP A 1 94 ? 7.016 5.731 -10.005 1.00 98.25 94 ASP A N 1
ATOM 739 C CA . ASP A 1 94 ? 7.581 4.386 -9.887 1.00 98.25 94 ASP A CA 1
ATOM 740 C C . ASP A 1 94 ? 8.208 3.927 -11.218 1.00 98.25 94 ASP A C 1
ATOM 742 O O . ASP A 1 94 ? 7.627 4.179 -12.276 1.00 98.25 94 ASP A O 1
ATOM 746 N N . PRO A 1 95 ? 9.360 3.229 -11.228 1.00 97.62 95 PRO A N 1
ATOM 747 C CA . PRO A 1 95 ? 9.968 2.745 -12.471 1.00 97.62 95 PRO A CA 1
ATOM 748 C C . PRO A 1 95 ? 9.058 1.796 -13.271 1.00 97.62 95 PRO A C 1
ATOM 750 O O . PRO A 1 95 ? 9.146 1.741 -14.501 1.00 97.62 95 PRO A O 1
ATOM 753 N N . VAL A 1 96 ? 8.146 1.0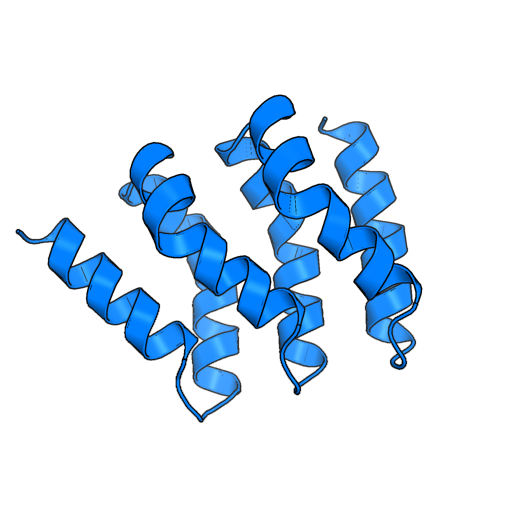77 -12.612 1.00 98.31 96 VAL A N 1
ATOM 754 C CA . VAL A 1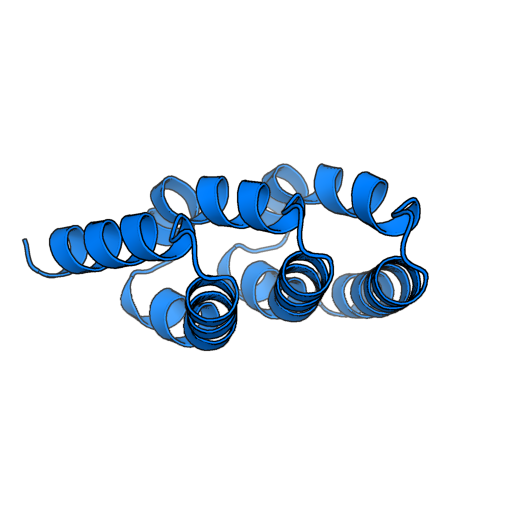 96 ? 7.256 0.097 -13.241 1.00 98.31 96 VAL A CA 1
ATOM 755 C C . VAL A 1 96 ? 5.954 0.756 -13.694 1.00 98.31 96 VAL A C 1
ATOM 757 O O . VAL A 1 96 ? 5.201 1.301 -12.892 1.00 98.31 96 VAL A O 1
ATOM 760 N N . PHE A 1 97 ? 5.643 0.639 -14.989 1.00 97.69 97 PHE A N 1
ATOM 761 C CA . PHE A 1 97 ? 4.428 1.210 -15.586 1.00 97.69 97 PHE A CA 1
ATOM 762 C C . PHE A 1 97 ? 3.144 0.798 -14.856 1.00 97.69 97 PHE A C 1
ATOM 764 O O . PHE A 1 97 ? 2.352 1.663 -14.502 1.00 97.69 97 PHE A O 1
ATOM 771 N N . SER A 1 98 ? 2.964 -0.496 -14.576 1.00 97.94 98 SER A N 1
ATOM 772 C CA . SER A 1 98 ? 1.752 -1.000 -13.916 1.00 97.94 98 SER A CA 1
ATOM 773 C C . SER A 1 98 ? 1.539 -0.418 -12.518 1.00 97.94 98 SER A C 1
ATOM 775 O O . SER A 1 98 ? 0.400 -0.257 -12.098 1.00 97.94 98 SER A O 1
ATOM 777 N N . VAL A 1 99 ? 2.617 -0.076 -11.803 1.00 98.06 99 VAL A N 1
ATOM 778 C CA . VAL A 1 99 ? 2.514 0.582 -10.494 1.00 98.06 99 VAL A CA 1
ATOM 779 C C . VAL A 1 99 ? 2.035 2.022 -10.671 1.00 98.06 99 VAL A C 1
ATOM 781 O O . VAL A 1 99 ? 1.118 2.440 -9.970 1.00 98.06 99 VAL A O 1
ATOM 784 N N . ARG A 1 100 ? 2.590 2.758 -11.646 1.00 98.12 100 ARG A N 1
ATOM 785 C CA . ARG A 1 100 ? 2.157 4.132 -11.956 1.00 98.12 100 ARG A CA 1
ATOM 786 C C . ARG A 1 100 ? 0.695 4.195 -12.398 1.00 98.12 100 ARG A C 1
ATOM 788 O O . ARG A 1 100 ? -0.046 5.053 -11.930 1.00 98.12 100 ARG A O 1
ATOM 795 N N . ASP A 1 101 ? 0.288 3.284 -13.278 1.00 97.81 101 ASP A N 1
ATOM 796 C CA . ASP A 1 101 ? -1.086 3.196 -13.785 1.00 97.81 101 ASP A CA 1
ATOM 797 C C . ASP A 1 101 ? -2.080 2.911 -12.650 1.00 97.81 101 ASP A C 1
ATOM 799 O O . ASP A 1 101 ? -3.059 3.637 -12.462 1.00 97.81 101 ASP A O 1
ATOM 803 N N . ALA A 1 102 ? -1.761 1.931 -11.799 1.00 97.19 102 ALA A N 1
ATOM 804 C CA . ALA A 1 102 ? -2.561 1.635 -10.621 1.00 97.19 102 ALA A CA 1
ATOM 805 C C . ALA A 1 102 ? -2.615 2.812 -9.642 1.00 97.19 102 ALA A C 1
ATOM 807 O O . ALA A 1 102 ? -3.687 3.108 -9.122 1.00 97.19 102 ALA A O 1
ATOM 808 N N . ALA A 1 103 ? -1.500 3.511 -9.413 1.00 96.50 103 ALA A N 1
ATOM 809 C CA . ALA A 1 103 ? -1.456 4.683 -8.544 1.00 96.50 103 ALA A CA 1
ATOM 810 C C . ALA A 1 103 ? -2.366 5.807 -9.054 1.00 96.50 103 ALA A C 1
ATOM 812 O O . ALA A 1 103 ? -3.153 6.351 -8.281 1.00 96.50 103 ALA A O 1
ATOM 813 N N . ALA A 1 104 ? -2.320 6.112 -10.354 1.00 95.25 104 ALA A N 1
ATOM 814 C CA . ALA A 1 104 ? -3.185 7.116 -10.968 1.00 95.25 104 ALA A CA 1
ATOM 815 C C . ALA A 1 104 ? -4.671 6.727 -10.865 1.00 95.25 104 ALA A C 1
ATOM 817 O O . ALA A 1 104 ? -5.507 7.533 -10.450 1.00 95.25 104 ALA A O 1
ATOM 818 N N . ALA A 1 105 ? -5.001 5.470 -11.177 1.00 95.12 105 ALA A N 1
ATOM 819 C CA . ALA A 1 105 ? -6.364 4.958 -11.069 1.00 95.12 105 ALA A CA 1
ATOM 820 C C . ALA A 1 105 ? -6.874 4.937 -9.618 1.00 95.12 105 ALA A C 1
ATOM 822 O O . ALA A 1 105 ? -8.060 5.159 -9.370 1.00 95.12 105 ALA A O 1
ATOM 823 N N . ASN A 1 106 ? -5.995 4.651 -8.659 1.00 94.06 106 ASN A N 1
ATOM 824 C CA . ASN A 1 106 ? -6.322 4.626 -7.240 1.00 94.06 106 ASN A CA 1
ATOM 825 C C . ASN A 1 106 ? -6.540 6.033 -6.683 1.00 94.06 106 ASN A C 1
ATOM 827 O O . ASN A 1 106 ? -7.508 6.252 -5.963 1.00 94.06 106 ASN A O 1
ATOM 831 N N . PHE A 1 107 ? -5.710 6.998 -7.085 1.00 90.38 107 PHE A N 1
ATOM 832 C CA . PHE A 1 107 ? -5.857 8.394 -6.684 1.00 90.38 107 PHE A CA 1
ATOM 833 C C . PHE A 1 107 ? -7.218 8.962 -7.095 1.00 90.38 107 PHE A C 1
ATOM 835 O O . PHE A 1 107 ? -7.885 9.605 -6.290 1.00 90.38 107 PHE A O 1
ATOM 842 N N . LYS A 1 108 ? -7.681 8.637 -8.311 1.00 89.88 108 LYS A N 1
ATOM 843 C CA . LYS A 1 108 ? -9.034 8.992 -8.755 1.00 89.88 108 LYS A CA 1
ATOM 844 C C . LYS A 1 108 ? -10.110 8.423 -7.823 1.00 89.88 108 LYS A C 1
ATOM 846 O O . LYS A 1 108 ? -11.002 9.156 -7.423 1.00 89.88 108 LYS A O 1
ATOM 851 N N . ARG A 1 109 ? -10.014 7.137 -7.463 1.00 89.31 109 ARG A N 1
ATOM 852 C CA . ARG A 1 109 ? -10.976 6.485 -6.556 1.00 89.31 109 ARG A CA 1
ATOM 853 C C . ARG A 1 109 ? -10.960 7.104 -5.162 1.00 89.31 109 ARG A C 1
ATOM 855 O O . ARG A 1 109 ? -12.010 7.279 -4.566 1.00 89.31 109 ARG A O 1
ATOM 862 N N . LEU A 1 110 ? -9.782 7.434 -4.638 1.00 87.94 110 LEU A N 1
ATOM 863 C CA . LEU A 1 110 ? -9.659 8.066 -3.325 1.00 87.94 110 LEU A CA 1
ATOM 864 C C . LEU A 1 110 ? -10.278 9.461 -3.302 1.00 87.94 110 LEU A C 1
ATOM 866 O O . LEU A 1 110 ? -10.943 9.782 -2.331 1.00 87.94 110 LEU A O 1
ATOM 870 N N . ALA A 1 111 ? -10.135 10.241 -4.375 1.00 85.12 111 ALA A N 1
ATOM 871 C CA . ALA A 1 111 ? -10.779 11.550 -4.501 1.00 85.12 111 ALA A CA 1
ATOM 872 C C . ALA A 1 111 ? -12.321 11.489 -4.562 1.00 85.12 111 ALA A C 1
ATOM 874 O O . ALA A 1 111 ? -12.971 12.521 -4.460 1.00 85.12 111 ALA A O 1
ATOM 875 N N . GLU A 1 112 ? -12.906 10.306 -4.779 1.00 83.19 112 GLU A N 1
ATOM 876 C CA . GLU A 1 112 ? -14.359 10.084 -4.739 1.00 83.19 112 GLU A CA 1
ATOM 877 C C . GLU A 1 112 ? -14.842 9.600 -3.355 1.00 83.19 112 GLU A C 1
ATOM 879 O O . GLU A 1 112 ? -16.041 9.633 -3.083 1.00 83.19 112 GLU A O 1
ATOM 884 N N . VAL A 1 113 ? -13.933 9.105 -2.504 1.00 74.88 113 VAL A N 1
ATOM 885 C CA . VAL A 1 113 ? -14.237 8.466 -1.206 1.00 74.88 113 VAL A CA 1
ATOM 886 C C . VAL A 1 113 ? -13.830 9.339 -0.013 1.00 74.88 113 VAL A C 1
ATOM 888 O O . VAL A 1 113 ? -14.414 9.198 1.061 1.00 74.88 113 VAL A O 1
ATOM 891 N N . LEU A 1 114 ? -12.823 10.194 -0.199 1.00 72.56 114 LEU A N 1
ATOM 892 C CA . LEU A 1 114 ? -12.382 11.234 0.729 1.00 72.56 114 LEU A CA 1
ATOM 893 C C . LEU A 1 114 ? -13.110 12.541 0.412 1.00 72.56 114 LEU A C 1
ATOM 895 O O . LEU A 1 114 ? -13.646 13.138 1.365 1.00 72.56 114 LEU A O 1
#

InterPro domains:
  IPR000357 HEAT repeat [PF02985] (6-35)
  IPR000357 HEAT repeat [PF02985] (45-75)
  IPR011989 Armadillo-like helical [G3DSA:1.25.10.10] (1-114)
  IPR016024 Armadillo-type fold [SSF48371] (3-113)
  IPR021133 HEAT, type 2 [PS50077] (6-44)
  IPR021133 HEAT, type 2 [PS50077] (45-83)
  IPR051023 Protein Phosphatase 2A Regulatory Subunit A [PTHR10648] (2-113)

Foldseek 3Di:
DVLVVVLVVLLVQCPDPDVVSVLVSLVCVLVNCVVNALVCCLPRVLVSLVVQCVDPDLSSVLSSLVCLLSVCVRNDDPSSCVRCVVSLVVQCPDPDPSSNVSSVVSVVVNVVRD

Radius of gyration: 13.55 Å; chains: 1; bounding box: 26×28×41 Å

pLDDT: mean 88.83, std 6.75, range [56.69, 98.31]

Sequence (114 aa):
MTVDHLINVFLLLMRDDTPEVRLKLISTLGELSSVVGIDVLSQSLLPSIKDLGKDRQWRIRLAVIECMPVLAQYLGEVAFTKELSHLFGVWLVDPVFSVRDAAAANFKRLAEVL